Protein AF-A0A9X5X917-F1 (afdb_monomer)

Solvent-accessible surface area (backbone atoms only — not comparable to full-atom values): 5219 Å² total; per-residue (Å²): 133,88,60,79,86,53,85,80,67,75,55,90,91,57,79,86,84,83,84,60,95,88,69,80,90,82,78,62,78,81,82,55,83,86,75,88,80,81,68,96,59,93,71,89,81,86,85,88,86,87,86,82,84,69,100,61,70,92,48,92,82,67,71,86,130

Structure (mmCIF, N/CA/C/O backbone):
data_AF-A0A9X5X917-F1
#
_entry.id   AF-A0A9X5X917-F1
#
loop_
_atom_site.group_PDB
_atom_site.id
_atom_site.type_symbol
_atom_site.label_atom_id
_atom_site.label_alt_id
_atom_site.label_comp_id
_atom_site.label_asym_id
_atom_site.label_entity_id
_atom_site.label_seq_id
_atom_site.pdbx_PDB_ins_code
_atom_site.Cartn_x
_atom_site.Cartn_y
_atom_site.Cartn_z
_atom_site.occupancy
_atom_site.B_iso_or_equiv
_atom_site.auth_seq_id
_atom_site.auth_comp_id
_atom_site.auth_asym_id
_atom_site.auth_atom_id
_atom_site.pdbx_PDB_model_num
ATOM 1 N N . ALA A 1 1 ? 4.688 18.018 -2.293 1.00 65.75 1 ALA A N 1
ATOM 2 C CA . ALA A 1 1 ? 4.535 17.318 -1.000 1.00 65.75 1 ALA A CA 1
ATOM 3 C C . ALA A 1 1 ? 3.856 15.975 -1.258 1.00 65.75 1 ALA A C 1
ATOM 5 O O . ALA A 1 1 ? 3.089 15.892 -2.204 1.00 65.75 1 ALA A O 1
ATOM 6 N N . THR A 1 2 ? 4.162 14.934 -0.483 1.00 77.25 2 THR A N 1
ATOM 7 C CA . THR A 1 2 ? 3.735 13.538 -0.721 1.00 77.25 2 THR A CA 1
ATOM 8 C C . THR A 1 2 ? 2.337 13.192 -0.185 1.00 77.25 2 THR A C 1
ATOM 10 O O . THR A 1 2 ? 1.917 12.049 -0.283 1.00 77.25 2 THR A O 1
ATOM 13 N N . GLY A 1 3 ? 1.632 14.133 0.453 1.00 80.00 3 GLY A N 1
ATOM 14 C CA . GLY A 1 3 ? 0.344 13.867 1.112 1.00 80.00 3 GLY A CA 1
ATOM 15 C C . GLY A 1 3 ? 0.443 13.031 2.398 1.00 80.00 3 GLY A C 1
ATOM 16 O O . GLY A 1 3 ? -0.545 12.865 3.095 1.00 80.00 3 GLY A O 1
ATOM 17 N N . GLN A 1 4 ? 1.628 12.544 2.791 1.00 83.19 4 GLN A N 1
ATOM 18 C CA . GLN A 1 4 ? 1.776 11.697 3.988 1.00 83.19 4 GLN A CA 1
ATOM 19 C C . GLN A 1 4 ? 1.445 12.419 5.302 1.00 83.19 4 GLN A C 1
ATOM 21 O O . GLN A 1 4 ? 1.098 11.763 6.278 1.00 83.19 4 GLN A O 1
ATOM 26 N N . LEU A 1 5 ? 1.541 13.747 5.335 1.00 85.81 5 LEU A N 1
ATOM 27 C CA . LEU A 1 5 ? 1.168 14.565 6.494 1.00 85.81 5 LEU A CA 1
ATOM 28 C C . LEU A 1 5 ? -0.233 15.178 6.359 1.00 85.81 5 LEU A C 1
ATOM 30 O O . LEU A 1 5 ? -0.627 15.960 7.214 1.00 85.81 5 LEU A O 1
ATOM 34 N N . ASP A 1 6 ? -0.963 14.848 5.292 1.00 87.38 6 ASP A N 1
ATOM 35 C CA . ASP A 1 6 ? -2.356 15.248 5.142 1.00 87.38 6 ASP A CA 1
ATOM 36 C C . ASP A 1 6 ? -3.216 14.434 6.121 1.00 87.38 6 ASP A C 1
ATOM 38 O O . ASP A 1 6 ? -3.135 13.201 6.168 1.00 87.38 6 ASP A O 1
ATOM 42 N N . GLU A 1 7 ? -3.981 15.132 6.954 1.00 86.56 7 GLU A N 1
ATOM 43 C CA . GLU A 1 7 ? -4.896 14.535 7.928 1.00 86.56 7 GLU A CA 1
ATOM 44 C C . GLU A 1 7 ? -6.348 14.518 7.436 1.00 86.56 7 GLU A C 1
ATOM 46 O O . GLU A 1 7 ? -7.170 13.832 8.045 1.00 86.56 7 GLU A O 1
ATOM 51 N N . THR A 1 8 ? -6.674 15.221 6.341 1.00 89.56 8 THR A N 1
ATOM 52 C CA . THR A 1 8 ? -8.018 15.169 5.742 1.00 89.56 8 THR A CA 1
ATOM 53 C C . THR A 1 8 ? -8.172 13.936 4.859 1.00 89.56 8 THR A C 1
ATOM 55 O O . THR A 1 8 ? -9.236 13.325 4.838 1.00 89.56 8 THR A O 1
ATOM 58 N N . PHE A 1 9 ? -7.086 13.518 4.198 1.00 87.50 9 PHE A N 1
ATOM 59 C CA . PHE A 1 9 ? -7.067 12.409 3.235 1.00 87.50 9 PHE A CA 1
ATOM 60 C C . PHE A 1 9 ? -7.956 12.646 2.000 1.00 87.50 9 PHE A C 1
ATOM 62 O O . PHE A 1 9 ? -8.355 11.687 1.344 1.00 87.50 9 PHE A O 1
ATOM 69 N N . GLU A 1 10 ? -8.270 13.904 1.683 1.00 90.38 10 GLU A N 1
ATOM 70 C CA . GLU A 1 10 ? -9.238 14.268 0.632 1.00 90.38 10 GLU A CA 1
ATOM 71 C C . GLU A 1 10 ? -8.586 14.644 -0.703 1.00 90.38 10 GLU A C 1
ATOM 73 O O . GLU A 1 10 ? -9.279 14.834 -1.698 1.00 90.38 10 GLU A O 1
ATOM 78 N N . HIS A 1 11 ? -7.260 14.780 -0.749 1.00 93.06 11 HIS A N 1
ATOM 79 C CA . HIS A 1 11 ? -6.565 15.158 -1.975 1.00 93.06 11 HIS A CA 1
ATOM 80 C C . HIS A 1 11 ? -6.704 14.066 -3.055 1.00 93.06 11 HIS A C 1
ATOM 82 O O . HIS A 1 11 ? -6.428 12.904 -2.777 1.00 93.06 11 HIS A O 1
ATOM 88 N N . ASP A 1 12 ? -7.000 14.439 -4.306 1.00 93.94 12 ASP A N 1
ATOM 89 C CA . ASP A 1 12 ? -7.297 13.515 -5.426 1.00 93.94 12 ASP A CA 1
ATOM 90 C C . ASP A 1 12 ? -6.263 12.391 -5.645 1.00 93.94 12 ASP A C 1
ATOM 92 O O . ASP A 1 12 ? -6.588 11.291 -6.078 1.00 93.94 12 ASP A O 1
ATOM 96 N N . ASN A 1 13 ? -4.992 12.663 -5.344 1.00 93.25 13 ASN A N 1
ATOM 97 C CA . ASN A 1 13 ? -3.894 11.691 -5.443 1.00 93.25 13 ASN A CA 1
ATOM 98 C C . ASN A 1 13 ? -3.776 10.721 -4.244 1.00 93.25 13 ASN A C 1
ATOM 100 O O . ASN A 1 13 ? -2.852 9.905 -4.221 1.00 93.25 13 ASN A O 1
ATOM 104 N N . ILE A 1 14 ? -4.638 10.824 -3.230 1.00 93.62 14 ILE A N 1
ATOM 105 C CA . ILE A 1 14 ? -4.659 9.938 -2.061 1.00 93.62 14 ILE A CA 1
ATOM 106 C C . ILE A 1 14 ? -5.669 8.819 -2.313 1.00 93.62 14 ILE A C 1
ATOM 108 O O . ILE A 1 14 ? -6.855 9.058 -2.508 1.00 93.62 14 ILE A O 1
ATOM 112 N N . HIS A 1 15 ? -5.195 7.575 -2.250 1.00 94.12 15 HIS A N 1
ATOM 113 C CA . HIS A 1 15 ? -6.036 6.383 -2.338 1.00 94.12 15 HIS A CA 1
ATOM 114 C C . HIS A 1 15 ? -6.063 5.648 -0.997 1.00 94.12 15 HIS A C 1
ATOM 116 O O . HIS A 1 15 ? -5.013 5.292 -0.456 1.00 94.12 15 HIS A O 1
ATOM 122 N N . LEU A 1 16 ? -7.262 5.395 -0.465 1.00 93.94 16 LEU A N 1
ATOM 123 C CA . LEU A 1 16 ? -7.453 4.578 0.732 1.00 93.94 16 LEU A CA 1
ATOM 124 C C . LEU A 1 16 ? -7.679 3.116 0.334 1.00 93.94 16 LEU A C 1
ATOM 126 O O . LEU A 1 16 ? -8.758 2.746 -0.124 1.00 93.94 16 LEU A O 1
ATOM 130 N N . GLN A 1 17 ? -6.675 2.273 0.567 1.00 96.25 17 GLN A N 1
ATOM 131 C CA . GLN A 1 17 ? -6.784 0.835 0.337 1.00 96.25 17 GLN A CA 1
ATOM 132 C C . GLN A 1 17 ? -7.357 0.120 1.570 1.00 96.25 17 GLN A C 1
ATOM 134 O O . GLN A 1 17 ? -6.688 0.027 2.599 1.00 96.25 17 GLN A O 1
ATOM 139 N N . GLY A 1 18 ? -8.581 -0.401 1.451 1.00 94.69 18 GLY A N 1
ATOM 140 C CA . GLY A 1 18 ? -9.144 -1.374 2.395 1.00 94.69 18 GLY A CA 1
ATOM 141 C C . GLY A 1 18 ? -8.661 -2.798 2.102 1.00 94.69 18 GLY A C 1
ATOM 142 O O . GLY A 1 18 ? -8.194 -3.079 0.998 1.00 94.69 18 GLY A O 1
ATOM 143 N N 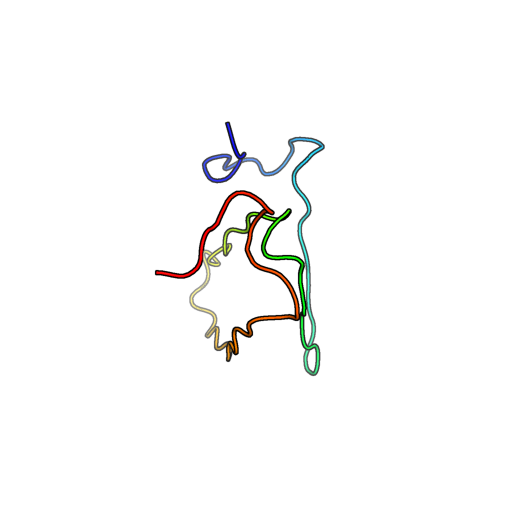. PHE A 1 19 ? -8.761 -3.683 3.087 1.00 95.75 19 PHE A N 1
ATOM 144 C CA . PHE A 1 19 ? -8.462 -5.109 2.951 1.00 95.75 19 PHE A CA 1
ATOM 145 C C . PHE A 1 19 ? -9.287 -5.917 3.950 1.00 95.75 19 PHE A C 1
ATOM 147 O O . PHE A 1 19 ? -9.653 -5.412 5.017 1.00 95.75 19 PHE A O 1
ATOM 154 N N . GLU A 1 20 ? -9.571 -7.164 3.601 1.00 96.12 20 GLU A N 1
ATOM 155 C CA . GLU A 1 20 ? -10.317 -8.106 4.425 1.00 96.12 20 GLU A CA 1
ATOM 156 C C . GLU A 1 20 ? -9.494 -9.351 4.775 1.00 96.12 20 GLU A C 1
ATOM 158 O O . GLU A 1 20 ? -8.324 -9.504 4.411 1.00 96.12 20 GLU A O 1
ATOM 163 N N . GLN A 1 21 ? -10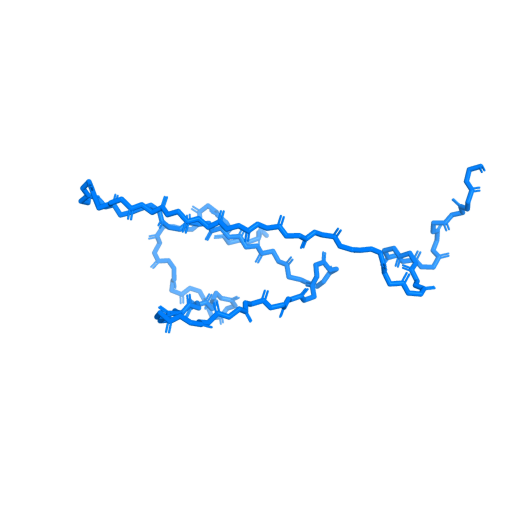.079 -10.234 5.583 1.00 96.44 21 GLN A N 1
ATOM 164 C CA . GLN A 1 21 ? -9.379 -11.424 6.040 1.00 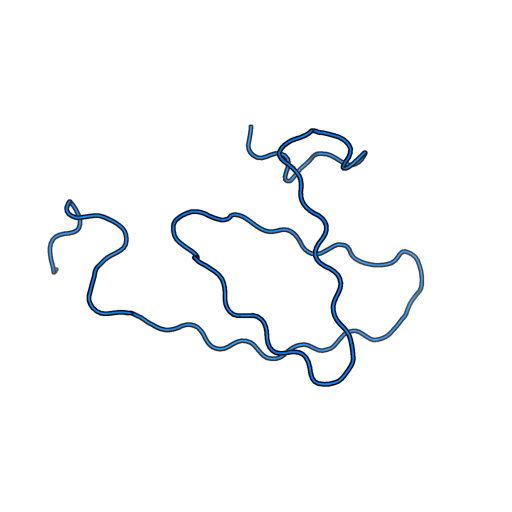96.44 21 GLN A CA 1
ATOM 165 C C . GLN A 1 21 ? -9.047 -12.345 4.860 1.00 96.44 21 GLN A C 1
ATOM 167 O O . GLN A 1 21 ? -9.936 -12.835 4.175 1.00 96.44 21 GLN A O 1
ATOM 172 N N . GLY A 1 22 ? -7.757 -12.639 4.693 1.00 97.19 22 GLY A N 1
ATOM 173 C CA . GLY A 1 22 ? -7.246 -13.477 3.606 1.00 97.19 22 GLY A CA 1
ATOM 174 C C . GLY A 1 22 ? -6.552 -12.687 2.499 1.00 97.19 22 GLY A C 1
ATOM 175 O O . GLY A 1 22 ? -5.821 -13.294 1.716 1.00 97.19 22 GLY A O 1
ATOM 176 N N . ASP A 1 23 ? -6.696 -11.360 2.475 1.00 98.38 23 ASP A N 1
ATOM 177 C CA . ASP A 1 23 ? -6.019 -10.519 1.491 1.00 98.38 23 ASP A CA 1
ATOM 178 C C . ASP A 1 23 ? -4.499 -10.504 1.686 1.00 98.38 23 ASP A C 1
ATOM 180 O O . ASP A 1 23 ? -3.976 -10.424 2.803 1.00 98.38 23 ASP A O 1
ATOM 184 N N . LEU A 1 24 ? -3.779 -10.517 0.561 1.00 98.31 24 LEU A N 1
ATOM 185 C CA . LEU A 1 24 ? -2.335 -10.316 0.502 1.00 98.31 24 LEU A CA 1
ATOM 186 C C . LEU A 1 24 ? -2.021 -9.229 -0.520 1.00 98.31 24 LEU A C 1
ATOM 188 O O . LEU A 1 24 ? -2.223 -9.401 -1.720 1.00 98.31 24 LEU A O 1
ATOM 192 N N . LEU A 1 25 ? -1.501 -8.105 -0.033 1.00 98.44 25 LEU A N 1
ATOM 193 C CA . LEU A 1 25 ? -1.194 -6.956 -0.872 1.00 98.44 25 LEU A CA 1
ATOM 194 C C . LEU A 1 25 ? 0.234 -7.050 -1.412 1.00 98.44 25 LEU A C 1
ATOM 196 O O . LEU A 1 25 ? 1.189 -7.265 -0.665 1.00 98.44 25 LEU A O 1
ATOM 200 N N . VAL A 1 26 ? 0.368 -6.807 -2.713 1.00 98.44 26 VAL A N 1
ATOM 201 C CA . VAL A 1 26 ? 1.642 -6.602 -3.407 1.00 98.44 26 VAL A CA 1
ATOM 202 C C . VAL A 1 26 ? 1.542 -5.271 -4.140 1.00 98.44 26 VAL A C 1
ATOM 204 O O . VAL A 1 26 ? 0.571 -5.037 -4.856 1.00 98.44 26 VAL A O 1
ATOM 207 N N . TRP A 1 27 ? 2.517 -4.384 -3.951 1.00 98.50 27 TRP A N 1
ATOM 208 C CA . TRP A 1 27 ? 2.492 -3.047 -4.544 1.00 98.50 27 TRP A CA 1
ATOM 209 C C . TRP A 1 27 ? 3.839 -2.660 -5.152 1.00 98.50 27 TRP A C 1
ATOM 211 O O . TRP A 1 27 ? 4.892 -3.155 -4.741 1.00 98.50 27 TRP A O 1
ATOM 221 N N . ASP A 1 28 ? 3.808 -1.734 -6.112 1.00 98.25 28 ASP A N 1
ATOM 222 C CA . ASP A 1 28 ? 5.017 -1.159 -6.699 1.00 98.25 28 ASP A CA 1
ATOM 223 C C . ASP A 1 28 ? 5.660 -0.161 -5.727 1.00 98.25 28 ASP A C 1
ATOM 225 O O . ASP A 1 28 ? 5.202 0.971 -5.555 1.00 98.25 28 ASP A O 1
ATOM 229 N N . ASN A 1 29 ? 6.747 -0.586 -5.087 1.00 97.94 29 ASN A N 1
ATOM 230 C CA . ASN A 1 29 ? 7.484 0.227 -4.123 1.00 97.94 29 ASN A CA 1
ATOM 231 C C . ASN A 1 29 ? 8.437 1.256 -4.769 1.00 97.94 29 ASN A C 1
ATOM 233 O O . ASN A 1 29 ? 9.178 1.931 -4.054 1.00 97.94 29 ASN A O 1
ATOM 237 N N . ARG A 1 30 ? 8.464 1.369 -6.103 1.00 96.81 30 ARG A N 1
ATOM 238 C CA . ARG A 1 30 ? 9.158 2.451 -6.820 1.00 96.81 30 ARG A CA 1
ATOM 239 C C . ARG A 1 30 ? 8.236 3.639 -7.046 1.00 96.81 30 ARG A C 1
ATOM 241 O O . ARG A 1 30 ? 8.674 4.779 -6.921 1.00 96.81 30 ARG A O 1
ATOM 248 N N . SER A 1 31 ? 6.979 3.364 -7.383 1.00 96.38 31 SER A N 1
ATOM 249 C CA . SER A 1 31 ? 5.991 4.397 -7.704 1.00 96.38 31 SER A CA 1
ATOM 250 C C . SER A 1 31 ? 5.189 4.857 -6.494 1.00 96.38 31 SER A C 1
ATOM 252 O O . SER A 1 31 ? 4.830 6.031 -6.419 1.00 96.38 31 SER A O 1
ATOM 254 N N . LEU A 1 32 ? 4.885 3.952 -5.560 1.00 96.62 32 LEU A N 1
ATOM 255 C CA . LEU A 1 32 ? 3.961 4.241 -4.472 1.00 96.62 32 LEU A CA 1
ATOM 256 C C . LEU A 1 32 ? 4.677 4.582 -3.171 1.00 96.62 32 LEU A C 1
ATOM 258 O O . LEU A 1 32 ? 5.628 3.935 -2.736 1.00 96.62 32 LEU A O 1
ATOM 262 N N . ILE A 1 33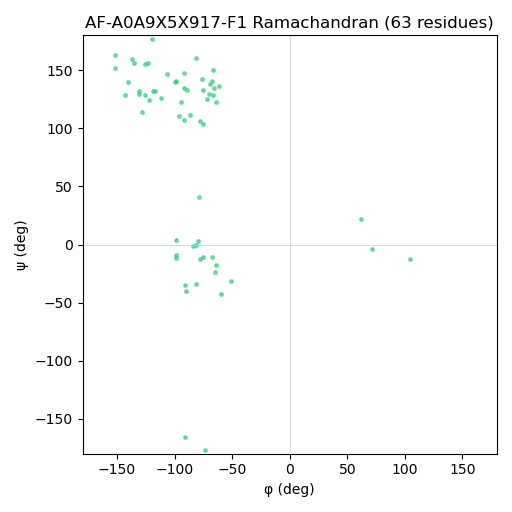 ? 4.110 5.572 -2.503 1.00 95.00 33 ILE A N 1
ATOM 263 C CA . ILE A 1 33 ? 4.321 5.873 -1.094 1.00 95.00 33 ILE A CA 1
ATOM 264 C C . ILE A 1 33 ? 3.063 5.453 -0.334 1.00 95.00 33 ILE A C 1
ATOM 266 O O . ILE A 1 33 ? 1.956 5.540 -0.859 1.00 95.00 33 ILE A O 1
ATOM 270 N N . H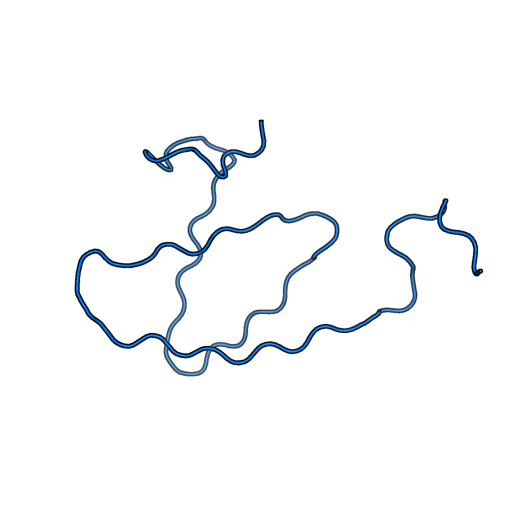IS A 1 34 ? 3.216 5.001 0.906 1.00 94.50 34 HIS A N 1
ATOM 271 C CA . HIS A 1 34 ? 2.080 4.624 1.744 1.00 94.50 34 HIS A CA 1
ATOM 272 C C . HIS A 1 34 ? 2.258 5.135 3.173 1.00 94.50 34 HIS A C 1
ATOM 274 O O . HIS A 1 34 ? 3.364 5.470 3.609 1.00 94.50 34 HIS A O 1
ATOM 280 N N . ARG A 1 35 ? 1.140 5.220 3.893 1.00 92.94 35 ARG A N 1
ATOM 281 C CA . ARG A 1 35 ? 1.073 5.576 5.310 1.00 92.94 35 ARG A CA 1
ATOM 282 C C . ARG A 1 35 ? -0.018 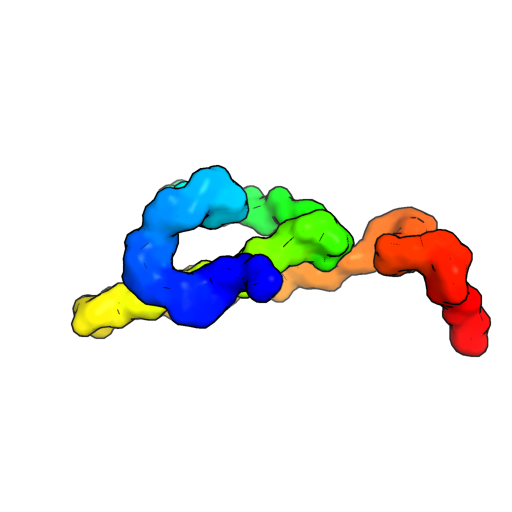4.741 5.968 1.00 92.94 35 ARG A C 1
ATOM 284 O O . ARG A 1 35 ? -1.145 4.716 5.486 1.00 92.94 35 ARG A O 1
ATOM 291 N N . ALA A 1 36 ? 0.320 4.084 7.074 1.00 91.44 36 ALA A N 1
ATOM 292 C CA . ALA A 1 36 ? -0.670 3.405 7.898 1.00 91.44 36 ALA A CA 1
ATOM 293 C C . ALA A 1 36 ? -1.571 4.434 8.595 1.00 91.44 36 ALA A C 1
ATOM 295 O O . ALA A 1 36 ? -1.090 5.449 9.108 1.00 91.44 36 ALA A O 1
ATOM 296 N N . ARG A 1 37 ? -2.875 4.154 8.643 1.00 86.94 37 ARG A N 1
ATOM 297 C CA . ARG A 1 37 ? -3.817 4.873 9.503 1.00 86.94 37 ARG A CA 1
ATOM 298 C C . ARG A 1 37 ? -3.978 4.056 10.779 1.00 86.9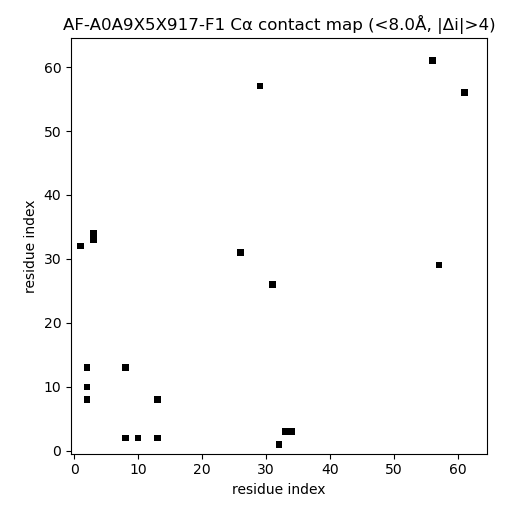4 37 ARG A C 1
ATOM 300 O O . ARG A 1 37 ? -4.538 2.968 10.734 1.00 86.94 37 ARG A O 1
ATOM 307 N N . HIS A 1 38 ? -3.463 4.555 11.897 1.00 77.19 38 HIS A N 1
ATOM 308 C CA . HIS A 1 38 ? -3.789 3.972 13.194 1.00 77.19 38 HIS A CA 1
ATOM 309 C C . HIS A 1 38 ? -5.201 4.401 13.587 1.00 77.19 38 HIS A C 1
ATOM 311 O O . HIS A 1 38 ? -5.562 5.572 13.450 1.00 77.19 38 HIS A O 1
ATOM 317 N N . THR A 1 39 ? -6.003 3.442 14.034 1.00 75.56 39 THR A N 1
ATOM 318 C CA . THR A 1 39 ? -7.344 3.686 14.559 1.00 75.56 39 THR A CA 1
ATOM 319 C C . THR A 1 39 ? -7.252 4.481 15.860 1.00 75.56 39 THR A C 1
ATOM 321 O O . THR A 1 39 ? -6.284 4.374 16.613 1.00 75.56 39 THR A O 1
ATOM 324 N N . THR A 1 40 ? -8.268 5.293 16.148 1.00 79.88 40 THR A N 1
ATOM 325 C CA . THR A 1 40 ? -8.413 5.948 17.460 1.00 79.88 40 THR A CA 1
ATOM 326 C C . THR A 1 40 ? -8.951 4.984 18.524 1.00 79.88 40 THR A C 1
ATOM 328 O O . THR A 1 40 ? -8.902 5.285 19.715 1.00 79.88 40 THR A O 1
ATOM 331 N N . THR A 1 41 ? -9.444 3.817 18.101 1.00 83.25 41 THR A N 1
ATOM 332 C CA . THR A 1 41 ? -9.848 2.688 18.942 1.00 83.25 41 THR A CA 1
ATOM 333 C C . THR A 1 41 ? -8.678 1.712 19.133 1.00 83.25 41 THR A C 1
ATOM 335 O O . THR A 1 41 ? -7.864 1.551 18.222 1.00 83.25 41 THR A O 1
ATOM 338 N N . PRO A 1 42 ? -8.563 1.035 20.291 1.00 80.88 42 PRO A N 1
ATOM 339 C CA . PRO A 1 42 ? -7.451 0.129 20.605 1.00 80.88 42 PRO A CA 1
ATOM 340 C C . PRO A 1 42 ? -7.589 -1.253 19.937 1.00 80.88 42 PRO A C 1
ATOM 342 O O . PRO A 1 42 ? -7.334 -2.286 20.556 1.00 80.88 42 PRO A O 1
ATOM 345 N N . GLU A 1 43 ? -8.024 -1.295 18.681 1.00 83.06 43 GLU A N 1
ATOM 346 C CA . GLU A 1 43 ? -8.193 -2.544 17.943 1.00 83.06 43 GLU A CA 1
ATOM 347 C C . GLU A 1 43 ? -6.825 -3.166 17.609 1.00 83.06 43 GLU A C 1
ATOM 349 O O . GLU A 1 43 ? -5.934 -2.485 17.087 1.00 83.06 43 GLU A O 1
ATOM 354 N N . PRO A 1 44 ? -6.614 -4.461 17.909 1.00 86.50 44 PRO A N 1
ATOM 355 C CA . PRO A 1 44 ? -5.349 -5.114 17.614 1.00 86.50 44 PRO A CA 1
ATOM 356 C C . PRO A 1 44 ? -5.146 -5.206 16.100 1.00 86.50 44 PRO A C 1
ATOM 358 O O . PRO A 1 44 ? -5.993 -5.718 15.375 1.00 86.50 44 PRO A O 1
ATOM 361 N N . THR A 1 45 ? -3.985 -4.751 15.628 1.00 91.44 45 THR A N 1
ATOM 362 C CA . THR A 1 45 ? -3.587 -4.835 14.218 1.00 91.44 45 THR A CA 1
ATOM 363 C C . THR A 1 45 ? -2.275 -5.601 14.106 1.00 91.44 45 THR A C 1
ATOM 365 O O . THR A 1 45 ? -1.278 -5.222 14.721 1.00 91.44 45 THR A O 1
ATOM 368 N N . VAL A 1 46 ? -2.262 -6.674 13.311 1.00 93.94 46 VAL A N 1
ATOM 369 C CA . VAL A 1 46 ? -1.063 -7.474 13.023 1.00 93.94 46 VAL A CA 1
ATOM 370 C C . VAL A 1 46 ? -0.959 -7.683 11.515 1.00 93.94 46 VAL A C 1
ATOM 372 O O . VAL A 1 46 ? -1.928 -8.068 10.867 1.00 93.94 46 VAL A O 1
ATOM 375 N N . SER A 1 47 ? 0.224 -7.444 10.950 1.00 95.62 47 SER A N 1
ATOM 376 C CA . SER A 1 47 ? 0.507 -7.667 9.530 1.00 95.62 47 SER A CA 1
ATOM 377 C C . SER A 1 47 ? 1.909 -8.244 9.362 1.00 95.62 47 SER A C 1
ATOM 379 O O . SER A 1 47 ? 2.848 -7.814 10.034 1.00 95.62 47 SER A O 1
ATOM 381 N N . TYR A 1 48 ? 2.060 -9.200 8.447 1.00 97.69 48 TYR A N 1
ATOM 382 C CA . TYR A 1 48 ? 3.357 -9.745 8.046 1.00 97.69 48 TYR A CA 1
ATOM 383 C C . TYR A 1 48 ? 3.802 -9.085 6.741 1.00 97.69 48 TYR A C 1
ATOM 385 O O . TYR A 1 48 ? 2.982 -8.849 5.856 1.00 97.69 48 TYR A O 1
ATOM 393 N N . ARG A 1 49 ? 5.099 -8.786 6.607 1.00 98.44 49 ARG A N 1
ATOM 394 C CA . ARG A 1 49 ? 5.648 -8.132 5.412 1.00 98.44 49 ARG A CA 1
ATOM 395 C C . ARG A 1 49 ? 6.875 -8.868 4.897 1.00 98.44 49 ARG A C 1
ATOM 397 O O . ARG A 1 49 ? 7.827 -9.078 5.643 1.00 98.44 49 ARG A O 1
ATOM 404 N N . VAL A 1 50 ? 6.866 -9.167 3.601 1.00 98.50 50 VAL A N 1
ATOM 405 C CA . VAL A 1 50 ? 8.024 -9.654 2.844 1.00 98.50 50 VAL A CA 1
ATOM 406 C C . VAL A 1 50 ? 8.358 -8.615 1.777 1.00 98.50 50 VAL A C 1
ATOM 408 O O . VAL A 1 50 ? 7.467 -8.131 1.086 1.00 98.50 50 VAL A O 1
ATOM 411 N N . THR A 1 51 ? 9.633 -8.251 1.655 1.00 98.44 51 THR A N 1
ATOM 412 C CA . THR A 1 51 ? 10.131 -7.320 0.631 1.00 98.44 51 THR A CA 1
ATOM 413 C C . THR A 1 51 ? 11.136 -8.035 -0.253 1.00 98.44 51 THR A C 1
ATOM 415 O O . THR A 1 51 ? 12.044 -8.686 0.264 1.00 98.44 51 THR A O 1
ATOM 418 N N . VAL A 1 52 ? 10.988 -7.899 -1.569 1.00 98.06 52 VAL A N 1
ATOM 419 C CA . VAL A 1 52 ? 11.806 -8.612 -2.556 1.00 98.06 52 VAL A CA 1
ATOM 420 C C . VAL A 1 52 ? 12.517 -7.644 -3.495 1.00 98.06 52 VAL A C 1
ATOM 422 O O . VAL A 1 52 ? 12.067 -6.519 -3.709 1.00 98.06 52 VAL A O 1
ATOM 425 N N . HIS A 1 53 ? 13.625 -8.104 -4.070 1.00 98.06 53 HIS A N 1
ATOM 426 C CA . HIS A 1 53 ? 14.205 -7.501 -5.264 1.00 98.06 53 HIS A CA 1
ATOM 427 C C . HIS A 1 53 ? 13.637 -8.210 -6.493 1.00 98.06 53 HIS A C 1
ATOM 429 O O . HIS A 1 53 ? 13.591 -9.438 -6.515 1.00 98.06 53 HIS A O 1
ATOM 435 N N . ASP A 1 54 ? 13.225 -7.443 -7.499 1.00 96.88 54 ASP A N 1
ATOM 436 C CA . ASP A 1 54 ? 12.924 -7.982 -8.825 1.00 96.88 54 ASP A CA 1
ATOM 437 C C . ASP A 1 54 ? 14.179 -7.949 -9.723 1.00 96.88 54 ASP A C 1
ATOM 439 O O . ASP A 1 54 ? 15.307 -7.773 -9.254 1.00 96.88 54 ASP A O 1
ATOM 443 N N . GLU A 1 55 ? 13.988 -8.132 -11.029 1.00 97.31 55 GLU A N 1
ATOM 444 C CA . GLU A 1 55 ? 15.058 -8.188 -12.029 1.00 97.31 55 GLU A CA 1
ATOM 445 C C . GLU A 1 55 ? 15.791 -6.848 -12.243 1.00 97.31 55 GLU A C 1
ATOM 447 O O . GLU A 1 55 ? 16.827 -6.804 -12.914 1.00 97.31 55 GLU A O 1
ATOM 452 N N . ARG A 1 56 ? 15.279 -5.735 -11.698 1.00 95.81 56 ARG A N 1
ATOM 453 C CA . ARG A 1 56 ? 15.806 -4.380 -11.907 1.00 95.81 56 ARG A CA 1
ATOM 454 C C . ARG A 1 56 ? 16.108 -3.688 -10.577 1.00 95.81 56 ARG A C 1
ATOM 456 O O . ARG A 1 56 ? 15.530 -3.950 -9.527 1.00 95.81 56 ARG A O 1
ATOM 463 N N . LYS A 1 57 ? 17.026 -2.719 -10.603 1.00 95.81 57 LYS A N 1
ATOM 464 C CA . LYS A 1 57 ? 17.236 -1.810 -9.462 1.00 95.81 57 LYS A CA 1
ATOM 465 C C . LYS A 1 57 ? 16.080 -0.802 -9.357 1.00 95.81 57 LYS A C 1
ATOM 467 O O . LYS A 1 57 ? 15.100 -0.885 -10.095 1.00 95.81 57 LYS A O 1
ATOM 472 N N . LEU A 1 58 ? 16.164 0.138 -8.414 1.00 95.94 58 LEU A N 1
ATOM 473 C CA . LEU A 1 58 ? 15.144 1.183 -8.253 1.00 95.94 58 LEU A CA 1
ATOM 474 C C . LEU A 1 58 ? 14.999 2.032 -9.528 1.00 95.94 58 LEU A C 1
ATOM 476 O O . LEU A 1 58 ? 13.890 2.313 -9.957 1.00 95.94 58 LEU A O 1
ATOM 480 N N . HIS A 1 59 ? 16.122 2.396 -10.142 1.00 95.88 59 HIS A N 1
ATOM 481 C CA . HIS A 1 59 ? 16.202 3.071 -11.435 1.00 95.88 59 HIS A CA 1
ATOM 482 C C . HIS A 1 59 ? 17.530 2.705 -12.115 1.00 95.88 59 HIS A C 1
ATOM 484 O O . HIS A 1 59 ? 18.469 2.254 -11.451 1.00 95.88 59 HIS A O 1
ATOM 490 N N . ASP A 1 60 ? 17.636 2.938 -13.425 1.00 94.75 60 ASP A N 1
ATOM 491 C CA . ASP A 1 60 ? 18.779 2.500 -14.252 1.00 94.75 60 ASP A CA 1
ATOM 492 C C . ASP A 1 60 ? 20.123 3.141 -13.870 1.00 94.75 60 ASP A C 1
ATOM 494 O O . ASP A 1 60 ? 21.190 2.639 -14.210 1.00 94.75 60 ASP A O 1
ATOM 498 N N . GLY A 1 61 ? 20.080 4.244 -13.123 1.00 95.12 61 GLY A N 1
ATOM 499 C CA . GLY A 1 61 ? 21.267 4.939 -12.620 1.00 95.12 61 GLY A CA 1
ATOM 500 C C . GLY A 1 61 ? 21.969 4.256 -11.440 1.00 95.12 61 GLY A C 1
ATOM 501 O O . GLY A 1 61 ? 23.071 4.672 -11.082 1.00 95.12 61 GLY A O 1
ATOM 502 N N . ILE A 1 62 ? 21.368 3.234 -10.817 1.00 93.94 62 ILE A N 1
ATOM 503 C CA . ILE A 1 62 ? 22.013 2.508 -9.715 1.00 93.94 62 ILE A CA 1
ATOM 504 C C . ILE A 1 62 ? 23.053 1.542 -10.285 1.00 93.94 62 ILE A C 1
ATOM 506 O O . ILE A 1 62 ? 22.716 0.483 -10.815 1.00 93.94 62 ILE A O 1
ATOM 510 N N . LYS A 1 63 ? 24.333 1.892 -10.129 1.00 86.19 63 LYS A N 1
ATOM 511 C CA . LYS A 1 63 ? 25.452 0.986 -10.409 1.00 86.19 63 LYS A CA 1
ATOM 512 C C . LYS A 1 63 ? 25.584 -0.040 -9.282 1.00 86.19 63 LYS A C 1
ATOM 514 O O . LYS A 1 63 ? 25.363 0.289 -8.118 1.00 86.19 63 LYS A O 1
ATOM 519 N N . ALA A 1 64 ? 25.928 -1.279 -9.632 1.00 69.25 64 ALA A N 1
ATOM 520 C CA . ALA A 1 64 ? 26.355 -2.259 -8.637 1.00 69.25 64 ALA A CA 1
ATOM 521 C C 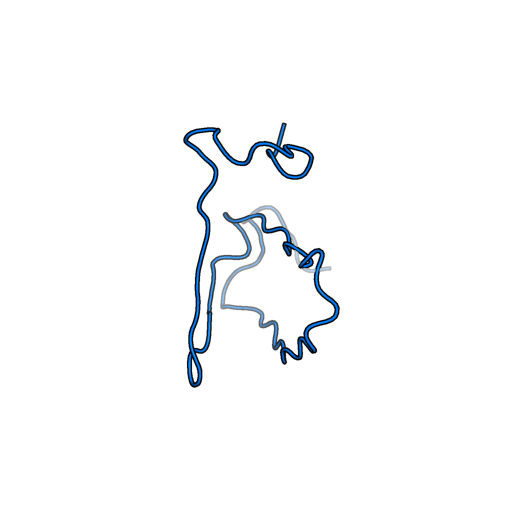. ALA A 1 64 ? 27.623 -1.738 -7.939 1.00 69.25 64 ALA A C 1
ATOM 523 O O . ALA A 1 64 ? 28.481 -1.155 -8.604 1.00 69.25 64 ALA A O 1
ATOM 524 N N . ALA A 1 65 ? 27.665 -1.885 -6.613 1.00 63.59 65 ALA A N 1
ATOM 525 C CA . ALA A 1 65 ? 28.808 -1.512 -5.784 1.00 63.59 65 ALA A CA 1
ATOM 526 C C . ALA A 1 65 ? 29.995 -2.453 -6.015 1.00 63.59 65 ALA A C 1
ATOM 528 O O . ALA A 1 65 ? 29.738 -3.652 -6.277 1.00 63.59 65 ALA A O 1
#

Sequence (65 aa):
ATGQLDETFEHDNIHLQGFEQGDLLVWDNRSLIH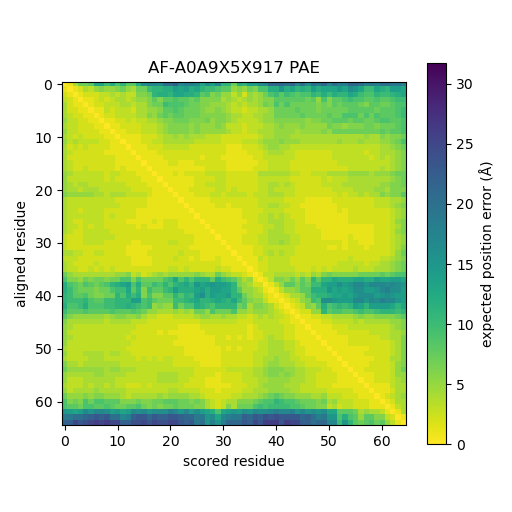RARHTTTPEPTVSYRVTVHDERKLHDGIKAA

Foldseek 3Di:
DQCQPPPVQPDPPRDDDDDDPPDDDDDDPLPDDDDDDDDPDPDDDDDDDDDDDDPDDSDPPDDDD

Radius of gyration: 15.63 Å; Cα contacts (8 Å, |Δi|>4): 10; chains: 1; bounding box: 39×31×35 Å

pLDDT: mean 91.19, std 8.22, range [63.59, 98.5]

Mean predicted aligned error: 4.74 Å

Secondary structure (DSSP, 8-state):
--STT-SS--STT-------TT------TTT--------SS-------------SS-SSTT----